Protein AF-A0A177CBA4-F1 (afdb_monomer_lite)

Foldseek 3Di:
DVVLVVVLVVVVVVCPDPVHVCCVPPLNVLSVVLVVLVVVLVVLVVVQVVVCVVPVDDDPSNVSNVVSVVVSLVSVLVSVLSVCVSVVNDDVPPVSVVSVVVSVVVVVVVVVCVVVVVVVVVVVVVVVVVVVVVVVD

Structure (mmCIF, N/CA/C/O backbone):
data_AF-A0A177CBA4-F1
#
_entry.id   AF-A0A177CBA4-F1
#
loop_
_atom_site.group_PDB
_atom_site.id
_atom_site.type_symbol
_atom_site.label_atom_id
_atom_site.label_alt_id
_atom_site.label_comp_id
_atom_site.label_asym_id
_atom_site.label_entity_id
_atom_site.label_seq_id
_atom_site.pdbx_PDB_ins_code
_atom_site.Cartn_x
_atom_site.Cartn_y
_atom_site.Cartn_z
_atom_site.occupancy
_atom_site.B_iso_or_equiv
_atom_site.auth_seq_id
_atom_site.auth_comp_id
_atom_site.auth_asym_id
_atom_site.auth_atom_id
_atom_site.pdbx_PDB_model_num
ATOM 1 N N . LEU A 1 1 ? 7.654 1.083 8.827 1.00 82.81 1 LEU A N 1
ATOM 2 C CA . LEU A 1 1 ? 7.572 2.448 8.258 1.00 82.81 1 LEU A CA 1
ATOM 3 C C . LEU A 1 1 ? 8.902 2.865 7.633 1.00 82.81 1 LEU A C 1
ATOM 5 O O . LEU A 1 1 ? 8.918 3.069 6.431 1.00 82.81 1 LEU A O 1
ATOM 9 N N . CYS A 1 2 ? 10.012 2.863 8.381 1.00 89.12 2 CYS A N 1
ATOM 10 C CA . CYS A 1 2 ? 11.323 3.326 7.898 1.00 89.12 2 CYS A CA 1
ATOM 11 C C . CYS A 1 2 ? 11.780 2.696 6.566 1.00 89.12 2 CYS A C 1
ATOM 13 O O . CYS A 1 2 ? 12.157 3.420 5.654 1.00 89.12 2 CYS A O 1
ATOM 15 N N . LEU A 1 3 ? 11.673 1.368 6.414 1.00 90.62 3 LEU A N 1
ATOM 16 C CA . LEU A 1 3 ? 12.039 0.678 5.163 1.00 90.62 3 LEU A CA 1
ATOM 17 C C . LEU A 1 3 ? 11.187 1.119 3.963 1.00 90.62 3 LEU A C 1
ATOM 19 O O . LEU A 1 3 ? 11.690 1.263 2.851 1.00 90.62 3 LEU A O 1
ATOM 23 N N . TYR A 1 4 ? 9.895 1.357 4.188 1.00 88.38 4 TYR A N 1
ATOM 24 C CA . TYR A 1 4 ? 8.983 1.793 3.136 1.00 88.38 4 TYR A CA 1
ATOM 25 C C . TYR A 1 4 ? 9.271 3.240 2.724 1.00 88.38 4 TYR A C 1
ATOM 27 O O . TYR A 1 4 ? 9.362 3.534 1.537 1.00 88.38 4 TYR A O 1
ATOM 35 N N . THR A 1 5 ? 9.527 4.116 3.698 1.00 91.81 5 THR A N 1
ATOM 36 C CA . THR A 1 5 ? 9.944 5.502 3.457 1.00 91.81 5 THR A CA 1
ATOM 37 C C . THR A 1 5 ? 11.265 5.575 2.688 1.00 91.81 5 THR A C 1
ATOM 39 O O . THR A 1 5 ? 11.362 6.321 1.717 1.00 91.81 5 THR A O 1
ATOM 42 N N . ALA A 1 6 ? 12.254 4.751 3.052 1.00 94.75 6 ALA A N 1
ATOM 43 C CA . ALA A 1 6 ? 13.519 4.657 2.321 1.00 94.75 6 ALA A CA 1
ATOM 44 C C . ALA A 1 6 ? 13.313 4.181 0.870 1.00 94.75 6 ALA A C 1
ATOM 46 O O . ALA A 1 6 ? 13.899 4.736 -0.056 1.00 94.75 6 ALA A O 1
ATOM 47 N N . SER A 1 7 ? 12.421 3.207 0.660 1.00 91.56 7 SER A N 1
ATOM 48 C CA . SER A 1 7 ? 12.076 2.708 -0.680 1.00 91.56 7 SER A CA 1
ATOM 49 C C . SER A 1 7 ? 11.434 3.789 -1.556 1.00 91.56 7 SER A C 1
ATOM 51 O O . SER A 1 7 ? 11.776 3.910 -2.731 1.00 91.56 7 SER A O 1
ATOM 53 N N . ILE A 1 8 ? 10.534 4.603 -0.991 1.00 93.44 8 ILE A N 1
ATOM 54 C CA . ILE A 1 8 ? 9.929 5.748 -1.691 1.00 93.44 8 ILE A CA 1
ATOM 55 C C . ILE A 1 8 ? 10.988 6.800 -2.033 1.00 93.44 8 ILE A C 1
ATOM 57 O O . ILE A 1 8 ? 10.997 7.293 -3.158 1.00 93.44 8 ILE A O 1
ATOM 61 N N . GLY A 1 9 ? 11.910 7.097 -1.112 1.00 92.06 9 GLY A N 1
ATOM 62 C CA . GLY A 1 9 ? 13.022 8.018 -1.363 1.00 92.06 9 GLY A CA 1
ATOM 63 C C . GLY A 1 9 ? 13.888 7.585 -2.550 1.00 92.06 9 GLY A C 1
ATOM 64 O O . GLY A 1 9 ? 14.122 8.379 -3.460 1.00 92.06 9 GLY A O 1
ATOM 65 N N . LEU A 1 10 ? 14.274 6.305 -2.598 1.00 91.31 10 LEU A N 1
ATOM 66 C CA . LEU A 1 10 ? 15.003 5.736 -3.738 1.00 91.31 10 LEU A CA 1
ATOM 67 C C . LEU A 1 10 ? 14.186 5.802 -5.038 1.00 91.31 10 LEU A C 1
ATOM 69 O O . LEU A 1 10 ? 14.724 6.143 -6.088 1.00 91.31 10 LEU A O 1
ATOM 73 N N . GLY A 1 11 ? 12.883 5.516 -4.978 1.00 89.00 11 GLY A N 1
ATOM 74 C CA . GLY A 1 11 ? 11.990 5.606 -6.137 1.00 89.00 11 GLY A CA 1
ATOM 75 C C . GLY A 1 11 ? 11.888 7.022 -6.714 1.00 89.00 11 GLY A C 1
ATOM 76 O O . GLY A 1 11 ? 11.967 7.191 -7.930 1.00 89.00 11 GLY A O 1
ATOM 77 N N . ILE A 1 12 ? 11.772 8.039 -5.854 1.00 91.31 12 ILE A N 1
ATOM 78 C CA . ILE A 1 12 ? 11.751 9.454 -6.258 1.00 91.31 12 ILE A CA 1
ATOM 79 C C . ILE A 1 12 ? 13.091 9.846 -6.882 1.00 91.31 12 ILE A C 1
ATOM 81 O O . ILE A 1 12 ? 13.111 10.439 -7.959 1.00 91.31 12 ILE A O 1
ATOM 85 N N . GLN A 1 13 ? 14.208 9.463 -6.256 1.00 90.69 13 GLN A N 1
ATOM 86 C CA . GLN A 1 13 ? 15.543 9.744 -6.786 1.00 90.69 13 GLN A CA 1
ATOM 87 C C . GLN A 1 13 ? 15.735 9.152 -8.192 1.00 90.69 13 GLN A C 1
ATOM 89 O O . GLN A 1 13 ? 16.270 9.822 -9.075 1.00 90.69 13 GLN A O 1
ATOM 94 N N . LEU A 1 14 ? 15.259 7.925 -8.427 1.00 87.38 14 LEU A N 1
ATOM 95 C CA . LEU A 1 14 ? 15.294 7.296 -9.750 1.00 87.38 14 LEU A CA 1
ATOM 96 C C . LEU A 1 14 ? 14.365 7.997 -10.752 1.00 87.38 14 LEU A C 1
ATOM 98 O O . LEU A 1 14 ? 14.767 8.224 -11.891 1.00 87.38 14 LEU A O 1
ATOM 102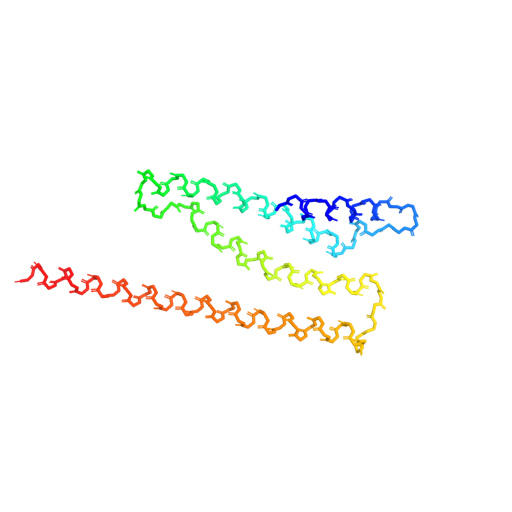 N N . GLY A 1 15 ? 13.151 8.372 -10.340 1.00 85.31 15 GLY A N 1
ATOM 103 C CA . GLY A 1 15 ? 12.174 9.044 -11.205 1.00 85.31 15 GLY A CA 1
ATOM 104 C C . GLY A 1 15 ? 12.543 10.482 -11.588 1.00 85.31 15 GLY A C 1
ATOM 105 O O . GLY A 1 15 ? 12.085 10.968 -12.622 1.00 85.31 15 GLY A O 1
ATOM 106 N N . MET A 1 16 ? 13.368 11.149 -10.776 1.00 85.25 16 MET A N 1
ATOM 107 C CA . MET A 1 16 ? 13.931 12.479 -11.046 1.00 85.25 16 MET A CA 1
ATOM 108 C C . MET A 1 16 ? 15.261 12.427 -11.809 1.00 85.25 16 MET A C 1
ATOM 110 O O . MET A 1 16 ? 15.824 13.474 -12.131 1.00 85.25 16 MET A O 1
ATOM 114 N N . SER A 1 17 ? 15.795 11.233 -12.079 1.00 83.25 17 SER A N 1
ATOM 115 C CA . SER A 1 17 ? 17.060 11.105 -12.795 1.00 83.25 17 SER A CA 1
ATOM 116 C C . SER A 1 17 ? 16.930 11.633 -14.235 1.00 83.25 17 SER A C 1
ATOM 118 O O . SER A 1 17 ? 15.915 11.391 -14.894 1.00 83.25 17 SER A O 1
ATOM 120 N N . PRO A 1 18 ? 17.959 12.311 -14.775 1.00 72.25 18 PRO A N 1
ATOM 121 C CA . PRO A 1 18 ? 17.913 12.879 -16.127 1.00 72.25 18 PRO A CA 1
ATOM 122 C C . PRO A 1 18 ? 17.775 11.813 -17.225 1.00 72.25 18 PRO A C 1
ATOM 124 O O . PRO A 1 18 ? 17.383 12.124 -18.345 1.00 72.25 18 PRO A O 1
ATOM 127 N N . PHE A 1 19 ? 18.066 10.553 -16.899 1.00 71.25 19 PHE A N 1
ATOM 128 C CA . PHE A 1 19 ? 17.971 9.416 -17.810 1.00 71.25 19 PHE A CA 1
ATOM 129 C C . PHE A 1 19 ? 16.565 8.801 -17.871 1.00 71.25 19 PHE A C 1
ATOM 131 O O . PHE A 1 19 ? 16.220 8.183 -18.874 1.00 71.25 19 PHE A O 1
ATOM 138 N N . HIS A 1 20 ? 15.748 8.959 -16.823 1.00 66.94 20 HIS A N 1
ATOM 139 C CA . HIS A 1 20 ? 14.441 8.311 -16.714 1.00 66.94 20 HIS A CA 1
ATOM 140 C C . HIS A 1 20 ? 13.425 9.241 -16.040 1.00 66.94 20 HIS A C 1
ATOM 142 O O . HIS A 1 20 ? 13.266 9.240 -14.823 1.00 66.94 20 HIS A O 1
ATOM 148 N N . HIS A 1 21 ? 12.695 10.019 -16.843 1.00 73.69 21 HIS A N 1
ATOM 149 C CA . HIS A 1 21 ? 11.706 10.985 -16.355 1.00 73.69 21 HIS A CA 1
ATOM 150 C C . HIS A 1 21 ? 10.340 10.319 -16.084 1.00 73.69 21 HIS A C 1
ATOM 152 O O . HIS A 1 21 ? 9.345 10.566 -16.768 1.00 73.69 21 HIS A O 1
ATOM 158 N N . TRP A 1 22 ? 10.280 9.435 -15.085 1.00 84.38 22 TRP A N 1
ATOM 159 C CA . TRP A 1 22 ? 9.091 8.616 -14.787 1.00 84.38 22 TRP A CA 1
ATOM 160 C C . TRP A 1 22 ? 8.129 9.225 -13.764 1.00 84.38 22 TRP A C 1
ATOM 162 O O . TRP A 1 22 ? 7.145 8.591 -13.398 1.00 84.38 22 TRP A O 1
ATOM 172 N N . MET A 1 23 ? 8.351 10.465 -13.321 1.00 86.38 23 MET A N 1
ATOM 173 C CA . MET A 1 23 ? 7.476 11.129 -12.338 1.00 86.38 23 MET A CA 1
ATOM 174 C C . MET A 1 23 ? 6.012 11.253 -12.785 1.00 86.38 23 MET A C 1
ATOM 176 O O . MET A 1 23 ? 5.122 11.354 -11.945 1.00 86.38 23 MET A O 1
ATOM 180 N N . LYS A 1 24 ? 5.753 11.231 -14.099 1.00 85.94 24 LYS A N 1
ATOM 181 C CA . LYS A 1 24 ? 4.397 11.250 -14.671 1.00 85.94 24 LYS A CA 1
ATOM 182 C C . LYS A 1 24 ? 3.799 9.854 -14.872 1.00 85.94 24 LYS A C 1
ATOM 184 O O . LYS A 1 24 ? 2.654 9.745 -15.302 1.00 85.94 24 LYS A O 1
ATOM 189 N N . ASP A 1 25 ? 4.553 8.793 -14.591 1.00 90.69 25 ASP A N 1
ATOM 190 C CA . ASP A 1 25 ? 4.054 7.432 -14.720 1.00 90.69 25 ASP A CA 1
ATOM 191 C C . ASP A 1 25 ? 3.042 7.121 -13.613 1.00 90.69 25 ASP A C 1
ATOM 193 O O . ASP A 1 25 ? 3.221 7.465 -12.439 1.00 90.69 25 ASP A O 1
ATOM 197 N N . LYS A 1 26 ? 1.974 6.418 -13.987 1.00 91.25 26 LYS A N 1
ATOM 198 C CA . LYS A 1 26 ? 0.911 6.006 -13.066 1.00 91.25 26 LYS A CA 1
ATOM 199 C C . LYS A 1 26 ? 1.436 5.196 -11.877 1.00 91.25 26 LYS A C 1
ATOM 201 O O . LYS A 1 26 ? 0.889 5.337 -10.789 1.00 91.25 26 LYS A O 1
ATOM 206 N N . HIS A 1 27 ? 2.491 4.395 -12.047 1.00 92.12 27 HIS A N 1
ATOM 207 C CA . HIS A 1 27 ? 3.114 3.643 -10.959 1.00 92.12 27 HIS A CA 1
ATOM 208 C C . HIS A 1 27 ? 3.686 4.571 -9.877 1.00 92.12 27 HIS A C 1
ATOM 210 O O . HIS A 1 27 ? 3.516 4.340 -8.678 1.00 92.12 27 HIS A O 1
ATOM 216 N N . VAL A 1 28 ? 4.351 5.648 -10.300 1.00 92.94 28 VAL A N 1
ATOM 217 C CA . VAL A 1 28 ? 4.970 6.613 -9.384 1.00 92.94 28 VAL A CA 1
ATOM 218 C C . VAL A 1 28 ? 3.892 7.446 -8.693 1.00 92.94 28 VAL A C 1
ATOM 220 O O . VAL A 1 28 ? 3.902 7.566 -7.468 1.00 92.94 28 VAL A O 1
ATOM 223 N N . ILE A 1 29 ? 2.913 7.946 -9.453 1.00 92.88 29 ILE A N 1
ATOM 224 C CA . ILE A 1 29 ? 1.820 8.772 -8.920 1.00 92.88 29 ILE A CA 1
ATOM 225 C C . ILE A 1 29 ? 0.969 7.979 -7.917 1.00 92.88 29 ILE A C 1
ATOM 227 O O . ILE A 1 29 ? 0.750 8.434 -6.793 1.00 92.88 29 ILE A O 1
ATOM 231 N N . ILE A 1 30 ? 0.517 6.775 -8.289 1.00 94.06 30 ILE A N 1
ATOM 232 C CA . ILE A 1 30 ? -0.302 5.929 -7.408 1.00 94.06 30 ILE A CA 1
ATOM 233 C C . ILE A 1 30 ? 0.523 5.474 -6.202 1.00 94.06 30 ILE A C 1
ATOM 235 O O . ILE A 1 30 ? 0.018 5.492 -5.081 1.00 94.06 30 ILE A O 1
ATOM 239 N N . GLY A 1 31 ? 1.795 5.117 -6.398 1.00 92.62 31 GLY A N 1
ATOM 240 C CA . GLY A 1 31 ? 2.695 4.748 -5.306 1.00 92.62 31 GLY A CA 1
ATOM 241 C C . GLY A 1 31 ? 2.847 5.851 -4.257 1.00 92.62 31 GLY A C 1
ATOM 242 O O . GLY A 1 31 ? 2.750 5.570 -3.061 1.00 92.62 31 GLY A O 1
ATOM 243 N N . LEU A 1 32 ? 3.016 7.103 -4.689 1.00 93.88 32 LEU A N 1
ATOM 244 C CA . LEU A 1 32 ? 3.131 8.249 -3.787 1.00 93.88 32 LEU A CA 1
ATOM 245 C C . LEU A 1 32 ? 1.802 8.569 -3.086 1.00 93.88 32 LEU A C 1
ATOM 247 O O . LEU A 1 32 ? 1.794 8.851 -1.886 1.00 93.88 32 LEU A O 1
ATOM 251 N N . ALA A 1 33 ? 0.677 8.460 -3.797 1.00 94.00 33 ALA A N 1
ATOM 252 C CA . ALA A 1 33 ? -0.650 8.626 -3.207 1.00 94.00 33 ALA A CA 1
ATOM 253 C C . ALA A 1 33 ? -0.929 7.569 -2.120 1.00 94.00 33 ALA A C 1
ATOM 255 O O . ALA A 1 33 ? -1.358 7.908 -1.016 1.00 94.00 33 ALA A O 1
ATOM 256 N N . VAL A 1 34 ? -0.623 6.296 -2.396 1.00 94.38 34 VAL A N 1
ATOM 257 C CA . VAL A 1 34 ? -0.747 5.198 -1.422 1.00 94.38 34 VAL A CA 1
ATOM 258 C C . VAL A 1 34 ? 0.189 5.408 -0.232 1.00 94.38 34 VAL A C 1
ATOM 260 O O . VAL A 1 34 ? -0.225 5.179 0.904 1.00 94.38 34 VAL A O 1
ATOM 263 N N . TYR A 1 35 ? 1.416 5.889 -0.454 1.00 94.25 35 TYR A N 1
ATOM 264 C CA . TYR A 1 35 ? 2.333 6.237 0.634 1.00 94.25 35 TYR A CA 1
ATOM 265 C C . TYR A 1 35 ? 1.750 7.326 1.548 1.00 94.25 35 TYR A C 1
ATOM 267 O O . TYR A 1 35 ? 1.761 7.170 2.770 1.00 94.25 35 TYR A O 1
ATOM 275 N N . GLY A 1 36 ? 1.170 8.384 0.972 1.00 92.25 36 GLY A N 1
ATOM 276 C CA . GLY A 1 36 ? 0.478 9.429 1.731 1.00 92.25 36 GLY A CA 1
ATOM 277 C C . GLY A 1 36 ? -0.673 8.873 2.574 1.00 92.25 36 GLY A C 1
ATOM 278 O O . GLY A 1 36 ? -0.727 9.111 3.782 1.00 92.25 36 GLY A O 1
ATOM 279 N N . LEU A 1 37 ? -1.539 8.050 1.974 1.00 91.25 37 LEU A N 1
ATOM 280 C CA . LEU A 1 37 ? -2.638 7.392 2.691 1.00 91.25 37 LEU A CA 1
ATOM 281 C C . LEU A 1 37 ? -2.139 6.455 3.802 1.00 91.25 37 LEU A C 1
ATOM 283 O O . LEU A 1 37 ? -2.753 6.371 4.866 1.00 91.25 37 LEU A O 1
ATOM 287 N N . PHE A 1 38 ? -1.006 5.782 3.597 1.00 90.31 38 PHE A N 1
ATOM 288 C CA . PHE A 1 38 ? -0.387 4.929 4.610 1.00 90.31 38 PHE A CA 1
ATOM 289 C C . PHE A 1 38 ? 0.095 5.728 5.832 1.00 90.31 38 PHE A C 1
ATOM 291 O O . PHE A 1 38 ? -0.040 5.266 6.968 1.00 90.31 38 PHE A O 1
ATOM 298 N N . LEU A 1 39 ? 0.599 6.950 5.638 1.00 89.69 39 LEU A N 1
ATOM 299 C CA . LEU A 1 39 ? 0.933 7.848 6.751 1.00 89.69 39 LEU A CA 1
ATOM 300 C C . LEU A 1 39 ? -0.325 8.289 7.511 1.00 89.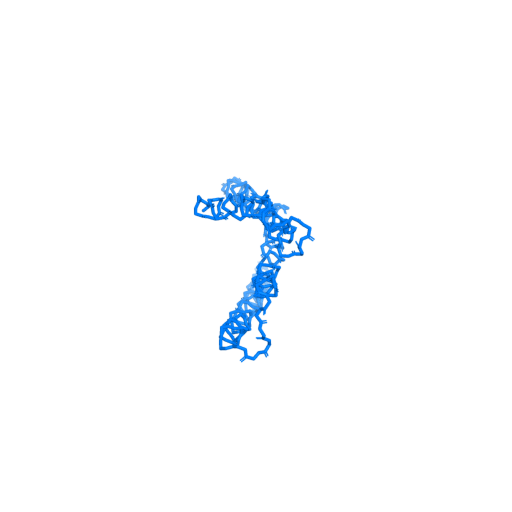69 39 LEU A C 1
ATOM 302 O O . LEU A 1 39 ? -0.344 8.252 8.745 1.00 89.69 39 LEU A O 1
ATOM 306 N N . THR A 1 40 ? -1.405 8.619 6.796 1.00 86.44 40 THR A N 1
ATOM 307 C CA . THR A 1 40 ? -2.712 8.913 7.408 1.00 86.44 40 THR A CA 1
ATOM 308 C C . THR A 1 40 ? -3.245 7.715 8.201 1.00 86.44 40 THR A C 1
ATOM 310 O O . THR A 1 40 ? -3.800 7.877 9.292 1.00 86.44 40 THR A O 1
ATOM 313 N N . GLN A 1 41 ? -3.032 6.495 7.705 1.00 87.69 41 GLN A N 1
ATOM 314 C CA . GLN A 1 41 ? -3.393 5.257 8.394 1.00 87.69 41 GLN A CA 1
ATOM 315 C C . GLN A 1 41 ? -2.627 5.090 9.715 1.00 87.69 41 GLN A C 1
ATOM 317 O O . GLN A 1 41 ? -3.225 4.710 10.723 1.00 87.69 41 GLN A O 1
ATOM 322 N N . ALA A 1 42 ? -1.325 5.390 9.734 1.00 86.25 42 ALA A N 1
ATOM 323 C CA . ALA A 1 42 ? -0.505 5.314 10.943 1.00 86.25 42 ALA A CA 1
ATOM 324 C C . ALA A 1 42 ? -0.948 6.341 12.000 1.00 86.25 42 ALA A C 1
ATOM 326 O O . ALA A 1 42 ? -1.129 5.988 13.167 1.00 86.25 42 ALA A O 1
ATOM 327 N N . ALA A 1 43 ? -1.200 7.587 11.584 1.00 85.38 43 ALA A N 1
ATOM 328 C CA . ALA A 1 43 ? -1.688 8.640 12.473 1.00 85.38 43 ALA A CA 1
ATOM 329 C C . ALA A 1 43 ? -3.084 8.317 13.039 1.00 85.38 43 ALA A C 1
ATOM 331 O O . ALA A 1 43 ? -3.294 8.357 14.252 1.00 85.38 43 ALA A O 1
ATOM 332 N N . SER A 1 44 ? -4.031 7.932 12.176 1.00 82.56 44 SER A N 1
ATOM 333 C CA . SER A 1 44 ? -5.388 7.550 12.596 1.00 82.56 44 SER A CA 1
ATOM 334 C C . SER A 1 44 ? -5.396 6.308 13.487 1.00 82.56 44 SER A C 1
ATOM 336 O O . SER A 1 44 ? -6.143 6.271 14.464 1.00 82.56 44 SER A O 1
ATOM 338 N N . GLY A 1 45 ? -4.535 5.324 13.207 1.00 81.94 45 GLY A N 1
ATOM 339 C CA . GLY A 1 45 ? -4.363 4.129 14.030 1.00 81.94 45 GLY A CA 1
ATOM 340 C C . GLY A 1 45 ? -3.885 4.474 15.438 1.00 81.94 45 GLY A C 1
ATOM 341 O O . GLY A 1 45 ? -4.48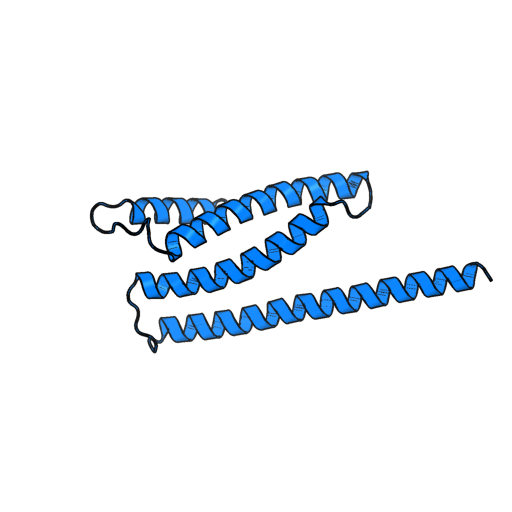1 4.017 16.413 1.00 81.94 45 GLY A O 1
ATOM 342 N N . TYR A 1 46 ? -2.878 5.344 15.556 1.00 83.50 46 TYR A N 1
ATOM 343 C CA . TYR A 1 46 ? -2.404 5.826 16.854 1.00 83.50 46 TYR A CA 1
ATOM 344 C C . TYR A 1 46 ? -3.521 6.527 17.641 1.00 83.50 46 TYR A C 1
ATOM 346 O O . TYR A 1 46 ? -3.797 6.162 18.785 1.00 83.50 46 TYR A O 1
ATOM 354 N N . ILE A 1 47 ? -4.236 7.461 17.001 1.00 82.81 47 ILE A N 1
ATOM 355 C CA . ILE A 1 47 ? -5.370 8.165 17.619 1.00 82.81 47 ILE A CA 1
ATOM 356 C C . ILE A 1 47 ? -6.453 7.170 18.048 1.00 82.81 47 ILE A C 1
ATOM 358 O O . ILE A 1 47 ? -6.956 7.253 19.166 1.00 82.81 47 ILE A O 1
ATOM 362 N N . HIS A 1 48 ? -6.807 6.208 17.194 1.00 78.75 48 HIS A N 1
ATOM 363 C CA . HIS A 1 48 ? -7.809 5.195 17.511 1.00 78.75 48 HIS A CA 1
ATOM 364 C C . HIS A 1 48 ? -7.406 4.363 18.732 1.00 78.75 48 HIS A C 1
ATOM 366 O O . HIS A 1 48 ? -8.229 4.189 19.624 1.00 78.75 48 HIS A O 1
ATOM 372 N N . HIS A 1 49 ? -6.155 3.904 18.822 1.00 80.56 49 HIS A N 1
ATOM 373 C CA . HIS A 1 49 ? -5.682 3.129 19.973 1.00 80.56 49 HIS A CA 1
ATOM 374 C C . HIS A 1 49 ? -5.711 3.932 21.281 1.00 80.56 49 HIS A C 1
ATOM 376 O O . HIS A 1 49 ? -6.167 3.414 22.304 1.00 80.56 49 HIS A O 1
ATOM 382 N N . VAL A 1 50 ? -5.293 5.201 21.253 1.00 81.00 50 VAL A N 1
ATOM 383 C CA . VAL A 1 50 ? -5.335 6.084 22.432 1.00 81.00 50 VAL A CA 1
ATOM 384 C C . VAL A 1 50 ? -6.781 6.367 22.854 1.00 81.00 50 VAL A C 1
ATOM 386 O O . VAL A 1 50 ? -7.122 6.264 24.033 1.00 81.00 50 VAL A O 1
ATOM 389 N N . MET A 1 51 ? -7.659 6.661 21.894 1.00 72.00 51 MET A N 1
ATOM 390 C CA . MET A 1 51 ? -9.071 6.951 22.158 1.00 72.00 51 MET A CA 1
ATOM 391 C C . MET A 1 51 ? -9.853 5.710 22.596 1.00 72.00 51 MET A C 1
ATOM 393 O O . MET A 1 51 ? -10.745 5.823 23.434 1.00 72.00 51 MET A O 1
ATOM 397 N N . PHE A 1 52 ? -9.513 4.522 22.092 1.00 70.44 52 PHE A N 1
ATOM 398 C CA . PHE A 1 52 ? -10.152 3.271 22.501 1.00 70.44 52 PHE A CA 1
ATOM 399 C C . PHE A 1 52 ? -9.913 2.985 23.988 1.00 70.44 52 PHE A C 1
ATOM 401 O O . PHE A 1 52 ? -10.829 2.557 24.685 1.00 70.44 52 PHE A O 1
ATOM 408 N N . LYS A 1 53 ? -8.721 3.322 24.499 1.00 69.19 53 LYS A N 1
ATOM 409 C CA . LYS A 1 53 ? -8.392 3.217 25.927 1.00 69.19 53 LYS A CA 1
ATOM 410 C C . LYS A 1 53 ? -9.194 4.193 26.801 1.00 69.19 53 LYS A C 1
ATOM 412 O O . LYS A 1 53 ? -9.390 3.920 27.979 1.00 69.19 53 LYS A O 1
ATOM 417 N N . LYS A 1 54 ? -9.652 5.317 26.235 1.00 64.00 54 LYS A N 1
ATOM 418 C CA . LYS A 1 54 ? -10.380 6.376 26.954 1.00 64.00 54 LYS A CA 1
ATOM 419 C C . LYS A 1 54 ? -11.905 6.245 26.870 1.00 64.00 54 LYS A C 1
ATOM 421 O O . LYS A 1 54 ? -12.580 6.548 27.844 1.00 64.00 54 LYS A O 1
ATOM 426 N N . TYR A 1 55 ? -12.445 5.814 25.729 1.00 65.56 55 TYR A N 1
ATOM 427 C CA . TYR A 1 55 ? -13.890 5.838 25.459 1.00 65.56 55 TYR A CA 1
ATOM 428 C C . TYR A 1 55 ? -14.528 4.451 25.280 1.00 65.56 55 TYR A C 1
ATOM 430 O O . TYR A 1 55 ? -15.752 4.375 25.256 1.00 65.56 55 TYR A O 1
ATOM 438 N N . ILE A 1 56 ? -13.738 3.370 25.130 1.00 59.50 56 ILE A N 1
ATOM 439 C CA . ILE A 1 56 ? -14.206 1.971 24.949 1.00 59.50 56 ILE A CA 1
ATOM 440 C C . ILE A 1 56 ? -15.351 1.873 23.912 1.00 59.50 56 ILE A C 1
ATOM 442 O O . ILE A 1 56 ? -16.295 1.099 24.025 1.00 59.50 56 ILE A O 1
ATOM 446 N N . SER A 1 57 ? -15.305 2.715 22.880 1.00 58.75 57 SER A N 1
ATOM 447 C CA . SER A 1 57 ? -16.355 2.823 21.871 1.00 58.75 57 SER A CA 1
ATOM 448 C C . SER A 1 57 ? -15.751 3.130 20.508 1.00 58.75 57 SER A C 1
ATOM 450 O O . SER A 1 57 ? -14.643 3.666 20.396 1.00 58.75 57 SER A O 1
ATOM 452 N N . ARG A 1 58 ? -16.472 2.759 19.446 1.00 61.62 58 ARG A N 1
ATOM 453 C CA . ARG A 1 58 ? -16.063 3.033 18.068 1.00 61.62 58 ARG A CA 1
ATOM 454 C C . ARG A 1 58 ? -16.169 4.523 17.782 1.00 61.62 58 ARG A C 1
ATOM 456 O O . ARG A 1 58 ? -17.254 5.043 17.556 1.00 61.62 58 ARG A O 1
ATOM 463 N N . THR A 1 59 ? -15.022 5.183 17.721 1.00 70.12 59 THR A N 1
ATOM 464 C CA . THR A 1 59 ? -14.920 6.556 17.229 1.00 70.12 59 THR A CA 1
ATOM 465 C C . THR A 1 59 ? -14.916 6.577 15.699 1.00 70.12 59 THR A C 1
ATOM 467 O O . THR A 1 59 ? -14.543 5.594 15.053 1.00 70.12 59 THR A O 1
ATOM 470 N N . THR A 1 60 ? -15.290 7.706 15.093 1.00 73.19 60 THR A N 1
ATOM 471 C CA . THR A 1 60 ? -15.260 7.925 13.631 1.00 73.19 60 THR A CA 1
ATOM 472 C C . THR A 1 60 ? -13.895 7.580 13.013 1.00 73.19 60 THR A C 1
ATOM 474 O O . THR A 1 60 ? -13.829 7.046 11.907 1.00 73.19 60 THR A O 1
ATOM 477 N N . SER A 1 61 ? -12.808 7.762 13.775 1.00 71.56 61 SER A N 1
ATOM 478 C CA . SER A 1 61 ? -11.444 7.359 13.398 1.00 71.56 61 SER A CA 1
ATOM 479 C C . SER A 1 61 ? -11.315 5.855 13.095 1.00 71.56 61 SER A C 1
ATOM 481 O O . SER A 1 61 ? -10.598 5.466 12.179 1.00 71.56 61 SER A O 1
ATOM 483 N N . SER A 1 62 ? -12.070 4.995 13.790 1.00 75.50 62 SER A N 1
ATOM 484 C CA . SER A 1 62 ? -12.082 3.540 13.564 1.00 75.50 62 SER A CA 1
ATOM 485 C C . SER A 1 62 ? -12.594 3.171 12.167 1.00 75.50 62 SER A C 1
ATOM 487 O O . SER A 1 62 ? -12.044 2.292 11.502 1.00 75.50 62 SER A O 1
ATOM 489 N N . TYR A 1 63 ? -13.635 3.866 11.694 1.00 80.88 63 TYR A N 1
ATOM 490 C CA . TYR A 1 63 ? -14.196 3.642 10.361 1.00 80.88 63 TYR A CA 1
ATOM 491 C C . TYR A 1 63 ? -13.255 4.141 9.268 1.00 80.88 63 TYR A C 1
ATOM 493 O O . TYR A 1 63 ? -13.013 3.414 8.305 1.00 80.88 63 TYR A O 1
ATOM 501 N N . ILE A 1 64 ? -12.680 5.334 9.450 1.00 81.75 64 ILE A N 1
ATOM 502 C CA . ILE A 1 64 ? -11.702 5.904 8.516 1.00 81.75 64 ILE A CA 1
ATOM 503 C C . ILE A 1 64 ? -10.483 4.986 8.404 1.00 81.75 64 ILE A C 1
ATOM 505 O O . ILE A 1 64 ? -10.078 4.660 7.291 1.00 81.75 64 ILE A O 1
ATOM 509 N N . HIS A 1 65 ? -9.954 4.501 9.528 1.00 86.38 65 HIS A N 1
ATOM 510 C CA . HIS A 1 65 ? -8.831 3.567 9.548 1.00 86.38 65 HIS A CA 1
ATOM 511 C C . HIS A 1 65 ? -9.174 2.256 8.817 1.00 86.38 65 HIS A C 1
ATOM 513 O O . HIS A 1 65 ? -8.414 1.787 7.971 1.00 86.38 65 HIS A O 1
ATOM 519 N N . LEU A 1 66 ? -10.338 1.656 9.084 1.00 86.75 66 LEU A N 1
ATOM 520 C CA . LEU A 1 66 ? -10.711 0.384 8.459 1.00 86.75 66 LEU A CA 1
ATOM 521 C C . LEU A 1 66 ? -10.883 0.506 6.935 1.00 86.75 66 LEU A C 1
ATOM 523 O O . LEU A 1 66 ? -10.382 -0.339 6.191 1.00 86.75 66 LEU A O 1
ATOM 527 N N . TRP A 1 67 ? -11.583 1.542 6.469 1.00 87.81 67 TRP A N 1
ATOM 528 C CA . TRP A 1 67 ? -11.846 1.744 5.042 1.00 87.81 67 TRP A CA 1
ATOM 529 C C . TRP A 1 67 ? -10.605 2.200 4.279 1.00 87.81 67 TRP A C 1
ATOM 531 O O . TRP A 1 67 ? -10.313 1.646 3.218 1.00 87.81 67 TRP A O 1
ATOM 541 N N . THR A 1 68 ? -9.829 3.129 4.841 1.00 88.81 68 THR A N 1
ATOM 542 C CA . THR A 1 68 ? -8.570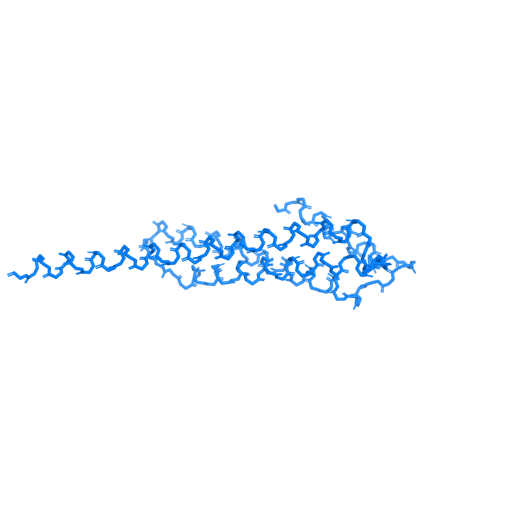 3.586 4.230 1.00 88.81 68 THR A CA 1
ATOM 543 C C . THR A 1 68 ? -7.609 2.417 4.039 1.00 88.81 68 THR A C 1
ATOM 545 O O . THR A 1 68 ? -7.058 2.254 2.951 1.00 88.81 68 THR A O 1
ATOM 548 N N . GLY A 1 69 ? -7.483 1.532 5.036 1.00 89.00 69 GLY A N 1
ATOM 549 C CA . GLY A 1 69 ? -6.667 0.323 4.923 1.00 89.00 69 GLY A CA 1
ATOM 550 C C . GLY A 1 69 ? -7.107 -0.606 3.782 1.00 89.00 69 GLY A C 1
ATOM 551 O O . GLY A 1 69 ? -6.264 -1.088 3.024 1.00 89.00 69 GLY A O 1
ATOM 552 N N . ARG A 1 70 ? -8.420 -0.812 3.606 1.00 92.56 70 ARG A N 1
ATOM 553 C CA . ARG A 1 70 ? -8.981 -1.662 2.535 1.00 92.56 70 ARG A CA 1
ATOM 554 C C . ARG A 1 70 ? -8.691 -1.139 1.139 1.00 92.56 70 ARG A C 1
ATOM 556 O O . ARG A 1 70 ? -8.282 -1.903 0.258 1.00 92.56 70 ARG A O 1
ATOM 563 N N . LEU A 1 71 ? -8.867 0.164 0.953 1.00 92.12 71 LEU A N 1
ATOM 564 C CA . LEU A 1 71 ? -8.567 0.820 -0.313 1.00 92.12 71 LEU A CA 1
ATOM 565 C C . LEU A 1 71 ? -7.059 0.793 -0.595 1.00 92.12 71 LEU A C 1
ATOM 567 O O . LEU A 1 71 ? -6.655 0.428 -1.698 1.00 92.12 71 LEU A O 1
ATOM 571 N N . CYS A 1 72 ? -6.224 1.073 0.412 1.00 93.38 72 CYS A N 1
ATOM 572 C CA . CYS A 1 72 ? -4.767 1.073 0.268 1.00 93.38 72 CYS A CA 1
ATOM 573 C C . CYS A 1 72 ? -4.209 -0.286 -0.155 1.00 93.38 72 CYS A C 1
ATOM 575 O O . CYS A 1 72 ? -3.361 -0.334 -1.039 1.00 93.38 72 CYS A O 1
ATOM 577 N N . ILE A 1 73 ? -4.680 -1.387 0.438 1.00 93.06 73 ILE A N 1
ATOM 578 C CA . ILE A 1 73 ? -4.195 -2.737 0.107 1.00 93.06 73 ILE A CA 1
ATOM 579 C C . ILE A 1 73 ? -4.478 -3.074 -1.363 1.00 93.06 73 ILE A C 1
ATOM 581 O O . ILE A 1 73 ? -3.597 -3.563 -2.071 1.00 93.06 73 ILE A O 1
ATOM 585 N N . THR A 1 74 ? -5.682 -2.760 -1.843 1.00 93.88 74 THR A N 1
ATOM 586 C CA . THR A 1 74 ? -6.063 -3.014 -3.240 1.00 93.88 74 THR A CA 1
ATOM 587 C C . THR A 1 74 ? -5.266 -2.128 -4.201 1.00 93.88 74 THR A C 1
ATOM 589 O O . THR A 1 74 ? -4.692 -2.627 -5.169 1.00 93.88 74 THR A O 1
ATOM 592 N N . LEU A 1 75 ? -5.155 -0.828 -3.905 1.00 94.19 75 LEU A N 1
ATOM 593 C CA . LEU A 1 75 ? -4.369 0.111 -4.709 1.00 94.19 75 LEU A CA 1
ATOM 594 C C . LEU A 1 75 ? -2.881 -0.256 -4.739 1.00 94.19 75 LEU A C 1
ATOM 596 O O . LEU A 1 75 ? -2.259 -0.165 -5.793 1.00 94.19 75 LEU A O 1
ATOM 600 N N . ALA A 1 76 ? -2.314 -0.720 -3.624 1.00 93.56 76 ALA A N 1
ATOM 601 C CA . ALA A 1 76 ? -0.921 -1.150 -3.547 1.00 93.56 76 ALA A CA 1
ATOM 602 C C . ALA A 1 76 ? -0.641 -2.370 -4.439 1.00 93.56 76 ALA A C 1
ATOM 604 O O . ALA A 1 76 ? 0.388 -2.405 -5.117 1.00 93.56 76 ALA A O 1
ATOM 605 N N . MET A 1 77 ? -1.558 -3.344 -4.486 1.00 93.94 77 MET A N 1
ATOM 606 C CA . MET A 1 77 ? -1.437 -4.499 -5.384 1.00 93.94 77 MET A CA 1
ATOM 607 C C . MET A 1 77 ? -1.549 -4.094 -6.857 1.00 93.94 77 MET A C 1
ATOM 609 O O . MET A 1 77 ? -0.729 -4.502 -7.673 1.00 93.94 77 MET A O 1
ATOM 613 N N . ILE A 1 78 ? -2.499 -3.230 -7.215 1.00 93.56 78 ILE A N 1
ATOM 614 C CA . ILE A 1 78 ? -2.596 -2.727 -8.596 1.00 93.56 78 ILE A CA 1
ATOM 615 C C . ILE A 1 78 ? -1.322 -1.951 -8.968 1.00 93.56 78 ILE A C 1
ATOM 617 O O . ILE A 1 78 ? -0.752 -2.147 -10.045 1.00 93.56 78 ILE A O 1
ATOM 621 N N . ASN A 1 79 ? -0.828 -1.121 -8.047 1.00 94.25 79 ASN A N 1
ATOM 622 C CA . ASN A 1 79 ? 0.377 -0.334 -8.253 1.00 94.25 79 ASN A CA 1
ATOM 623 C C . ASN A 1 79 ? 1.621 -1.204 -8.475 1.00 94.25 79 ASN A C 1
ATOM 625 O O . ASN A 1 79 ? 2.429 -0.906 -9.354 1.00 94.25 79 ASN A O 1
ATOM 629 N N . GLY A 1 80 ? 1.777 -2.294 -7.720 1.00 90.56 80 GLY A N 1
ATOM 630 C CA . GLY A 1 80 ? 2.888 -3.226 -7.923 1.00 90.56 80 GLY A CA 1
ATOM 631 C C . GLY A 1 80 ? 2.867 -3.872 -9.314 1.00 90.56 80 GLY A C 1
ATOM 632 O O . GLY A 1 80 ? 3.926 -4.031 -9.923 1.00 90.56 80 GLY A O 1
ATOM 633 N N . GLY A 1 81 ? 1.677 -4.124 -9.871 1.00 90.50 81 GLY A N 1
ATOM 634 C CA . GLY A 1 81 ? 1.501 -4.555 -11.261 1.00 90.50 81 GLY A CA 1
ATOM 635 C C . GLY A 1 81 ? 1.990 -3.517 -12.276 1.00 90.50 81 GLY A C 1
ATOM 636 O O . GLY A 1 81 ? 2.726 -3.854 -13.207 1.00 90.50 81 GLY A O 1
ATOM 637 N N . PHE A 1 82 ? 1.665 -2.236 -12.073 1.00 91.19 82 PHE A N 1
ATOM 638 C CA . PHE A 1 82 ? 2.156 -1.151 -12.934 1.00 91.19 82 PHE A CA 1
ATOM 639 C C . PHE A 1 82 ? 3.681 -0.996 -12.907 1.00 91.19 82 PHE A C 1
ATOM 641 O O . PHE A 1 82 ? 4.262 -0.617 -13.921 1.00 91.19 82 PHE A O 1
ATOM 648 N N . GLY A 1 83 ? 4.355 -1.398 -11.826 1.00 87.81 83 GLY A N 1
ATOM 649 C CA . GLY A 1 83 ? 5.821 -1.421 -11.773 1.00 87.81 83 GLY A CA 1
ATOM 650 C C . GLY A 1 83 ? 6.463 -2.362 -12.805 1.00 87.81 83 GLY A C 1
ATOM 651 O O . GLY A 1 83 ? 7.587 -2.125 -13.252 1.00 87.81 83 GLY A O 1
ATOM 652 N N . PHE A 1 84 ? 5.757 -3.414 -13.239 1.00 88.94 84 PHE A N 1
ATOM 653 C CA . PHE A 1 84 ? 6.214 -4.264 -14.344 1.00 88.94 84 PHE A CA 1
ATOM 654 C C . PHE A 1 84 ? 6.014 -3.601 -15.709 1.00 88.94 84 PHE A C 1
ATOM 656 O O . PHE A 1 84 ? 6.867 -3.758 -16.584 1.00 88.94 84 PHE A O 1
ATOM 663 N N . GLN A 1 85 ? 4.933 -2.830 -15.873 1.00 86.12 85 GLN A N 1
ATOM 664 C CA . GLN A 1 85 ? 4.682 -2.049 -17.088 1.00 86.12 85 GLN A CA 1
ATOM 665 C C . GLN A 1 85 ? 5.717 -0.934 -17.256 1.00 86.12 85 GLN A C 1
ATOM 667 O O . GLN A 1 85 ? 6.234 -0.763 -18.355 1.00 86.12 85 GLN A O 1
ATOM 672 N N . LEU A 1 86 ? 6.099 -0.262 -16.164 1.00 85.06 86 LEU A N 1
ATOM 673 C CA . LEU A 1 86 ? 7.149 0.762 -16.176 1.00 85.06 86 LEU A CA 1
ATOM 674 C C . LEU A 1 86 ? 8.492 0.208 -16.689 1.00 85.06 86 LEU A C 1
ATOM 676 O O . LEU A 1 86 ? 9.220 0.882 -17.410 1.00 85.06 86 LEU A O 1
ATOM 680 N N . ARG A 1 87 ? 8.799 -1.060 -16.388 1.00 85.12 87 ARG A N 1
ATOM 681 C CA . ARG A 1 87 ? 9.991 -1.765 -16.900 1.00 85.12 87 ARG A CA 1
ATOM 682 C C . ARG A 1 87 ? 9.764 -2.488 -18.231 1.00 85.12 87 ARG A C 1
ATOM 684 O O . ARG A 1 87 ? 10.538 -3.391 -18.562 1.00 85.12 87 ARG A O 1
ATOM 691 N N . SER A 1 88 ? 8.693 -2.152 -18.954 1.00 84.12 88 SER A N 1
ATOM 692 C CA . SER A 1 88 ? 8.318 -2.748 -20.245 1.00 84.12 88 SER A CA 1
ATOM 693 C C . SER A 1 88 ? 8.358 -4.285 -20.246 1.00 84.12 88 SER A C 1
ATOM 695 O O . SER A 1 88 ? 8.737 -4.919 -21.232 1.00 84.12 88 SER A O 1
ATOM 697 N N . GLN A 1 89 ? 8.009 -4.914 -19.118 1.00 84.69 89 GLN A N 1
ATOM 698 C CA . GLN A 1 89 ? 8.011 -6.371 -19.016 1.00 84.69 89 GLN A CA 1
ATOM 699 C C . GLN A 1 89 ? 6.846 -6.938 -19.826 1.00 84.69 89 GLN A C 1
ATOM 701 O O . GLN A 1 89 ? 5.699 -6.524 -19.656 1.00 84.69 89 GLN A O 1
ATOM 706 N N . LYS A 1 90 ? 7.135 -7.912 -20.696 1.00 82.00 90 LYS A N 1
ATOM 707 C CA . LYS A 1 90 ? 6.116 -8.551 -21.535 1.00 82.00 90 LYS A CA 1
ATOM 708 C C . LYS A 1 90 ? 5.096 -9.302 -20.675 1.00 82.00 90 LYS A C 1
ATOM 710 O O . LYS A 1 90 ? 5.464 -10.015 -19.730 1.00 82.00 90 LYS A O 1
ATOM 715 N N . ILE A 1 91 ? 3.823 -9.173 -21.049 1.00 73.62 91 ILE A N 1
ATOM 716 C CA . ILE A 1 91 ? 2.728 -10.012 -20.554 1.00 73.62 91 ILE A CA 1
ATOM 717 C C . ILE A 1 91 ? 3.061 -11.448 -20.981 1.00 73.62 91 ILE A C 1
ATOM 719 O O . ILE A 1 91 ? 3.241 -11.709 -22.166 1.00 73.62 91 ILE A O 1
ATOM 723 N N . GLY A 1 92 ? 3.261 -12.343 -20.012 1.00 76.44 92 GLY A N 1
ATOM 724 C CA . GLY A 1 92 ? 3.760 -13.708 -20.239 1.00 76.44 92 GLY A CA 1
ATOM 725 C C . GLY A 1 92 ? 5.193 -13.958 -19.758 1.00 76.44 92 GLY A C 1
ATOM 726 O O . GLY A 1 92 ? 5.628 -15.105 -19.706 1.00 76.44 92 GLY A O 1
ATOM 727 N N . SER A 1 93 ? 5.931 -12.925 -19.333 1.00 90.19 93 SER A N 1
ATOM 728 C CA . SER A 1 93 ? 7.182 -13.154 -18.601 1.00 90.19 93 SER A CA 1
ATOM 729 C C . SER A 1 93 ? 6.900 -13.854 -17.268 1.00 90.19 93 SER A C 1
ATOM 731 O O . SER A 1 93 ? 5.943 -13.515 -16.566 1.00 90.19 93 SER A O 1
ATOM 733 N N . TRP A 1 94 ? 7.763 -14.800 -16.887 1.00 90.88 94 TRP A N 1
ATOM 734 C CA . TRP A 1 94 ? 7.605 -15.565 -15.643 1.00 90.88 94 TRP A CA 1
ATOM 735 C C . TRP A 1 94 ? 7.484 -14.657 -14.408 1.00 90.88 94 TRP A C 1
ATOM 737 O O . TRP A 1 94 ? 6.734 -14.962 -13.489 1.00 90.88 94 TRP A O 1
ATOM 747 N N . LYS A 1 95 ? 8.162 -13.498 -14.420 1.00 91.06 95 LYS A N 1
ATOM 748 C CA . LYS A 1 95 ? 8.111 -12.488 -13.351 1.00 91.06 95 LYS A CA 1
ATOM 749 C C . LYS A 1 95 ? 6.714 -11.884 -13.194 1.00 91.06 95 LYS A C 1
ATOM 751 O O . LYS A 1 95 ? 6.216 -11.782 -12.077 1.00 91.06 95 LYS A O 1
ATOM 756 N N . VAL A 1 96 ? 6.086 -11.493 -14.307 1.00 90.31 96 VAL A N 1
ATOM 757 C CA . VAL A 1 96 ? 4.726 -10.930 -14.311 1.00 90.31 96 VAL A CA 1
ATOM 758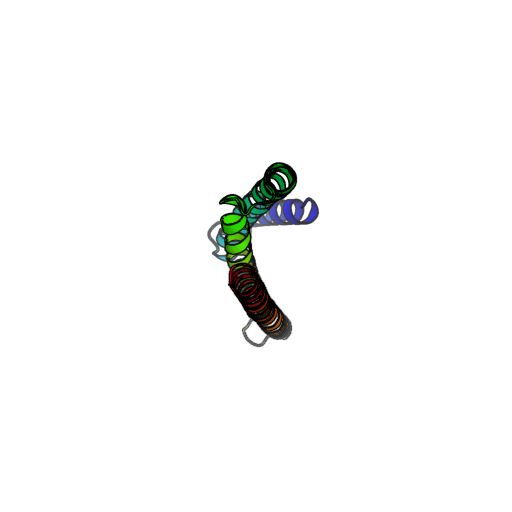 C C . VAL A 1 96 ? 3.710 -12.005 -13.943 1.00 90.31 96 VAL A C 1
ATOM 760 O O . VAL A 1 96 ? 2.811 -11.738 -13.149 1.00 90.31 96 VAL A O 1
ATOM 763 N N . ALA A 1 97 ? 3.873 -13.223 -14.466 1.00 91.06 97 ALA A N 1
ATOM 764 C CA . ALA A 1 97 ? 3.001 -14.349 -14.145 1.00 91.06 97 ALA A CA 1
ATOM 765 C C . ALA A 1 97 ? 3.045 -14.681 -12.645 1.00 91.06 97 ALA A C 1
ATOM 767 O O . ALA A 1 97 ? 2.002 -14.698 -11.996 1.00 91.06 97 ALA A O 1
ATOM 768 N N . LEU A 1 98 ? 4.245 -14.844 -12.078 1.00 94.00 98 LEU A N 1
ATOM 769 C CA . LEU A 1 98 ? 4.434 -15.121 -10.654 1.00 94.00 98 LEU A CA 1
ATOM 770 C C . LEU A 1 98 ? 3.823 -14.022 -9.783 1.00 94.00 98 LEU A C 1
ATOM 772 O O . LEU A 1 98 ? 3.059 -14.315 -8.867 1.00 94.00 98 LEU A O 1
ATOM 776 N N . TYR A 1 99 ? 4.116 -12.757 -10.095 1.00 94.00 99 TYR A N 1
ATOM 777 C CA . TYR A 1 99 ? 3.539 -11.636 -9.364 1.00 94.00 99 TYR A CA 1
ATOM 778 C C . TYR A 1 99 ? 2.009 -11.646 -9.410 1.00 94.00 99 TYR A C 1
ATOM 780 O O . TYR A 1 99 ? 1.368 -11.487 -8.376 1.00 94.00 99 TYR A O 1
ATOM 788 N N . THR A 1 100 ? 1.429 -11.859 -10.593 1.00 91.88 100 THR A N 1
ATOM 789 C CA . THR A 1 100 ? -0.026 -11.845 -10.789 1.00 91.88 100 THR A CA 1
ATOM 790 C C . THR A 1 100 ? -0.694 -12.974 -10.012 1.00 91.88 100 THR A C 1
ATOM 792 O O . THR A 1 100 ? -1.675 -12.728 -9.315 1.00 91.88 100 THR A O 1
ATOM 795 N N . VAL A 1 101 ? -0.139 -14.189 -10.060 1.00 94.94 101 VAL A N 1
ATOM 796 C CA . VAL A 1 101 ? -0.651 -15.333 -9.290 1.00 94.94 101 VAL A CA 1
ATOM 797 C C . VAL A 1 101 ? -0.586 -15.039 -7.792 1.00 94.94 101 VAL A C 1
ATOM 799 O O . VAL A 1 101 ? -1.602 -15.156 -7.107 1.00 94.94 101 VAL A O 1
ATOM 802 N N . CYS A 1 102 ? 0.563 -14.586 -7.283 1.00 95.56 102 CYS A N 1
ATOM 803 C CA . CYS A 1 102 ? 0.700 -14.240 -5.868 1.00 95.56 102 CYS A CA 1
ATOM 804 C C . CYS A 1 102 ? -0.258 -13.113 -5.455 1.00 95.56 102 CYS A C 1
ATOM 806 O O . CYS A 1 102 ? -0.884 -13.203 -4.401 1.00 95.56 102 CYS A O 1
ATOM 808 N N . ALA A 1 103 ? -0.407 -12.074 -6.279 1.00 94.50 103 ALA A N 1
ATOM 809 C CA . ALA A 1 103 ? -1.302 -10.955 -6.006 1.00 94.50 103 ALA A CA 1
ATOM 810 C C . ALA A 1 103 ? -2.767 -11.406 -5.939 1.00 94.50 103 ALA A C 1
ATOM 812 O O . ALA A 1 103 ? -3.461 -11.058 -4.987 1.00 94.50 103 ALA A O 1
ATOM 813 N N . VAL A 1 104 ? -3.225 -12.227 -6.890 1.00 95.12 104 VAL A N 1
ATOM 814 C CA . VAL A 1 104 ? -4.596 -12.763 -6.899 1.00 95.12 104 VAL A CA 1
ATOM 815 C C . VAL A 1 104 ? -4.846 -13.647 -5.680 1.00 95.12 104 VAL A C 1
ATOM 817 O O . VAL A 1 104 ? -5.848 -13.461 -4.992 1.00 95.12 104 VAL A O 1
ATOM 820 N N . VAL A 1 105 ? -3.928 -14.563 -5.360 1.00 97.00 105 VAL A N 1
ATOM 821 C CA . VAL A 1 105 ? -4.061 -15.448 -4.190 1.00 97.00 105 VAL A CA 1
ATOM 822 C C . VAL A 1 105 ? -4.146 -14.635 -2.896 1.00 97.00 105 VAL A C 1
ATOM 824 O O . VAL A 1 105 ? -5.059 -14.843 -2.092 1.00 97.00 105 VAL A O 1
ATOM 827 N N . MET A 1 106 ? -3.242 -13.670 -2.710 1.00 96.56 106 MET A N 1
ATOM 828 C CA . MET A 1 106 ? -3.230 -12.810 -1.523 1.00 96.56 106 MET A CA 1
ATOM 829 C C . MET A 1 106 ? -4.476 -11.929 -1.438 1.00 96.56 106 MET A C 1
ATOM 831 O O . MET A 1 106 ? -5.028 -11.753 -0.351 1.00 96.56 106 MET A O 1
ATOM 835 N N . TRP A 1 107 ? -4.956 -11.405 -2.567 1.00 95.88 107 TRP A N 1
ATOM 836 C CA . TRP A 1 107 ? -6.179 -10.611 -2.609 1.00 95.88 107 TRP A CA 1
ATOM 837 C C . TRP A 1 107 ? -7.413 -11.448 -2.253 1.00 95.88 107 TRP A C 1
ATOM 839 O O . TRP A 1 107 ? -8.214 -11.025 -1.420 1.00 95.88 107 TRP A O 1
ATOM 849 N N . CYS A 1 108 ? -7.534 -12.667 -2.781 1.00 96.38 108 CYS A N 1
ATOM 850 C CA . CYS A 1 108 ? -8.618 -13.587 -2.426 1.00 96.38 108 CYS A CA 1
ATOM 851 C C . CYS A 1 108 ? -8.601 -13.942 -0.932 1.00 96.38 108 CYS A C 1
ATOM 853 O O . CYS A 1 108 ? -9.644 -13.896 -0.272 1.00 96.38 108 CYS A O 1
ATOM 855 N N . ALA A 1 109 ? -7.425 -14.246 -0.373 1.00 96.44 109 ALA A N 1
ATOM 856 C CA . ALA A 1 109 ? -7.272 -14.500 1.059 1.00 96.44 109 ALA A CA 1
ATOM 857 C C . ALA A 1 109 ? -7.679 -13.272 1.893 1.00 96.44 109 ALA A C 1
ATOM 859 O O . ALA A 1 109 ? -8.405 -13.391 2.884 1.00 96.44 109 ALA A O 1
ATOM 860 N N . TYR A 1 110 ? -7.278 -12.078 1.452 1.00 95.31 110 TYR A N 1
ATOM 861 C CA . TYR A 1 110 ? -7.630 -10.818 2.092 1.00 95.31 110 TYR A CA 1
ATOM 862 C C . TYR A 1 110 ? -9.144 -10.559 2.095 1.00 95.31 110 TYR A C 1
ATOM 864 O O . TYR A 1 110 ? -9.722 -10.329 3.161 1.00 95.31 110 TYR A O 1
ATOM 872 N N . VAL A 1 111 ? -9.810 -10.666 0.943 1.00 94.75 111 VAL A N 1
ATOM 873 C CA . VAL A 1 111 ? -11.269 -10.496 0.829 1.00 94.75 111 VAL A CA 1
ATOM 874 C C . VAL A 1 111 ? -12.005 -11.532 1.677 1.00 94.75 111 VAL A C 1
ATOM 876 O O . VAL A 1 111 ? -12.921 -11.185 2.422 1.00 94.75 111 VAL A O 1
ATOM 879 N N . THR A 1 112 ? -11.557 -12.788 1.652 1.00 95.94 112 THR A N 1
ATOM 880 C CA . THR A 1 112 ? -12.133 -13.856 2.482 1.00 95.94 112 THR A CA 1
ATOM 881 C C . THR A 1 112 ? -12.026 -13.520 3.971 1.00 95.94 112 THR A C 1
ATOM 883 O O . THR A 1 112 ? -12.999 -13.665 4.712 1.00 95.94 112 THR A O 1
ATOM 886 N N . SER A 1 113 ? -10.877 -12.997 4.415 1.00 94.31 113 SER A N 1
ATOM 887 C CA . SER A 1 113 ? -10.677 -12.581 5.808 1.00 94.31 113 SER A CA 1
ATOM 888 C C . SER A 1 113 ? -11.641 -11.464 6.232 1.00 94.31 113 SER A C 1
ATOM 890 O O . SER A 1 113 ? -12.188 -11.506 7.338 1.00 94.31 113 SER A O 1
ATOM 892 N N . ILE A 1 114 ? -11.919 -10.512 5.334 1.00 93.00 114 ILE A N 1
ATOM 893 C CA . ILE A 1 114 ? -12.883 -9.430 5.556 1.00 93.00 114 ILE A CA 1
ATOM 894 C C . ILE A 1 114 ? -14.293 -9.994 5.710 1.00 93.00 114 ILE A C 1
ATOM 896 O O . ILE A 1 114 ? -14.962 -9.692 6.700 1.00 93.00 114 ILE A O 1
ATOM 900 N N . VAL A 1 115 ? -14.730 -10.821 4.757 1.00 94.56 115 VAL A N 1
ATOM 901 C CA . VAL A 1 115 ? -16.090 -11.374 4.735 1.00 94.56 115 VAL A CA 1
ATOM 902 C C . VAL A 1 115 ? -16.342 -12.217 5.984 1.00 94.56 115 VAL A C 1
ATOM 904 O O . VAL A 1 115 ? -17.350 -12.031 6.669 1.00 94.56 115 VAL A O 1
ATOM 907 N N . ILE A 1 116 ? -15.399 -13.094 6.343 1.00 94.94 116 ILE A N 1
ATOM 908 C CA . ILE A 1 116 ? -15.498 -13.914 7.556 1.00 94.94 116 ILE A CA 1
ATOM 909 C C . ILE A 1 116 ? -15.510 -13.031 8.810 1.00 94.94 116 ILE A C 1
ATOM 911 O O . ILE A 1 116 ? -16.301 -13.279 9.727 1.00 94.94 116 ILE A O 1
ATOM 915 N N . GLY A 1 117 ? -14.658 -12.004 8.867 1.00 90.31 117 GLY A N 1
ATOM 916 C CA . GLY A 1 117 ? -14.589 -11.073 9.992 1.00 90.31 117 GLY A CA 1
ATOM 917 C C . GLY A 1 117 ? -15.902 -10.317 10.214 1.00 90.31 117 GLY A C 1
ATOM 918 O O . GLY A 1 117 ? -16.396 -10.246 11.343 1.00 90.31 117 GLY A O 1
ATOM 919 N N . GLU A 1 118 ? -16.508 -9.803 9.145 1.00 89.69 118 GLU A N 1
ATOM 920 C CA . GLU A 1 118 ? -17.795 -9.100 9.205 1.00 89.69 118 GLU A CA 1
ATOM 921 C C . GLU A 1 118 ? -18.949 -10.037 9.558 1.00 89.69 118 GLU A C 1
ATOM 923 O O . GLU A 1 118 ? -19.771 -9.714 10.422 1.00 89.69 118 GLU A O 1
ATOM 928 N N . TRP A 1 119 ? -18.972 -11.237 8.975 1.00 92.06 119 TRP A N 1
ATOM 929 C CA . TRP A 1 119 ? -19.988 -12.241 9.279 1.00 92.06 119 TRP A CA 1
ATOM 930 C C . TRP A 1 119 ? -19.952 -12.680 10.747 1.00 92.06 119 TRP A C 1
ATOM 932 O O . TRP A 1 119 ? -20.991 -12.719 11.417 1.00 92.06 119 TRP A O 1
ATOM 942 N N . ARG A 1 120 ? -18.755 -12.957 11.284 1.00 90.94 120 ARG A N 1
ATOM 943 C CA . ARG A 1 120 ? -18.567 -13.306 12.702 1.00 90.94 120 ARG A CA 1
ATOM 944 C C . ARG A 1 120 ? -19.023 -12.180 13.626 1.00 90.94 120 ARG A C 1
ATOM 946 O O . ARG A 1 120 ? -19.710 -12.444 14.614 1.00 90.94 120 ARG A O 1
ATOM 953 N N . ARG A 1 121 ? -18.704 -10.930 13.284 1.00 86.19 121 ARG A N 1
ATOM 954 C CA . ARG A 1 121 ? -19.107 -9.760 14.071 1.00 86.19 121 ARG A CA 1
ATOM 955 C C . ARG A 1 121 ? -20.625 -9.575 14.096 1.00 86.19 121 ARG A C 1
ATOM 957 O O . ARG A 1 121 ? -21.188 -9.338 15.163 1.00 86.19 121 ARG A O 1
ATOM 964 N N . ASN A 1 122 ? -21.302 -9.762 12.964 1.00 86.44 122 ASN A N 1
ATOM 965 C CA . ASN A 1 122 ? -22.764 -9.680 12.905 1.00 86.44 122 ASN A CA 1
ATOM 966 C C . ASN A 1 122 ? -23.444 -10.770 13.747 1.00 86.44 122 ASN A C 1
ATOM 968 O O . ASN A 1 122 ? -24.442 -10.495 14.414 1.00 86.44 122 ASN A O 1
ATOM 972 N N . LYS A 1 123 ? -22.894 -11.992 13.777 1.00 85.94 123 LYS A N 1
ATOM 973 C CA . LYS A 1 123 ? -23.400 -13.066 14.651 1.00 85.94 123 LYS A CA 1
ATOM 974 C C . LYS A 1 123 ? -23.276 -12.723 16.137 1.00 85.94 123 LYS A C 1
ATOM 976 O O . LYS A 1 123 ? -24.219 -12.960 16.888 1.00 85.94 123 LYS A O 1
ATOM 981 N N . GLN A 1 124 ? -22.149 -12.148 16.557 1.00 85.44 124 GLN A N 1
ATOM 982 C CA . GLN A 1 124 ? -21.939 -11.737 17.951 1.00 85.44 124 GLN A CA 1
ATOM 983 C C . GLN A 1 124 ? -22.932 -10.648 18.377 1.00 85.44 124 GLN A C 1
ATOM 985 O O . GLN A 1 124 ? -23.553 -10.777 19.427 1.00 85.44 124 GLN A O 1
ATOM 990 N N . MET A 1 125 ? -23.154 -9.636 17.532 1.00 83.12 125 MET A N 1
ATOM 991 C CA . MET A 1 125 ? -24.126 -8.568 17.804 1.00 83.12 125 MET A CA 1
ATOM 992 C C . MET A 1 125 ? -25.555 -9.110 17.966 1.00 83.12 125 MET A C 1
ATOM 994 O O . MET A 1 125 ? -26.253 -8.724 18.900 1.00 83.12 125 MET A O 1
ATOM 998 N N . LYS A 1 126 ? -25.979 -10.046 17.100 1.00 84.69 126 LYS A N 1
ATOM 999 C CA . LYS A 1 126 ? -27.300 -10.694 17.204 1.00 84.69 126 LYS A CA 1
ATOM 1000 C C . LYS A 1 126 ? -27.454 -11.499 18.497 1.00 84.69 126 LYS A C 1
ATOM 1002 O O . LYS A 1 126 ? -28.508 -11.437 19.122 1.00 84.69 126 LYS A O 1
ATOM 1007 N N . LYS A 1 127 ? -26.407 -12.224 18.911 1.00 83.75 127 LYS A N 1
ATOM 1008 C CA . LYS A 1 127 ? -26.410 -12.995 20.164 1.00 83.75 127 LYS A CA 1
ATOM 1009 C C . LYS A 1 127 ? -26.571 -12.083 21.384 1.00 83.75 127 LYS A C 1
ATOM 1011 O O . LYS A 1 127 ? -27.389 -12.386 22.241 1.00 83.75 127 LYS A O 1
ATOM 1016 N N . VAL A 1 128 ? -25.842 -10.964 21.425 1.00 84.25 128 VAL A N 1
ATOM 1017 C CA . VAL A 1 128 ? -25.941 -9.973 22.511 1.00 84.25 128 VAL A CA 1
ATOM 1018 C C . VAL A 1 128 ? -27.343 -9.358 22.573 1.00 84.25 128 VAL A C 1
ATOM 1020 O O . VAL A 1 128 ? -27.935 -9.308 23.646 1.00 84.25 128 VAL A O 1
ATOM 1023 N N . ALA A 1 129 ? -27.913 -8.959 21.431 1.00 82.50 129 ALA A N 1
ATOM 1024 C CA . ALA A 1 129 ? -29.261 -8.388 21.385 1.00 82.50 129 ALA A CA 1
ATOM 1025 C C . ALA A 1 129 ? -30.335 -9.367 21.901 1.00 82.50 129 ALA A C 1
ATOM 1027 O O . ALA A 1 129 ? -31.184 -8.981 22.700 1.00 82.50 129 ALA A O 1
ATOM 1028 N N . SER A 1 130 ? -30.249 -10.640 21.498 1.00 82.88 130 SER A N 1
ATOM 1029 C CA . SER A 1 130 ? -31.147 -11.708 21.960 1.00 82.88 130 SER A CA 1
ATOM 1030 C C . SER A 1 130 ? -31.018 -11.998 23.461 1.00 82.88 130 SER A C 1
ATOM 1032 O O . SER A 1 130 ? -32.028 -12.247 24.115 1.00 82.88 130 SER A O 1
ATOM 1034 N N . SER A 1 131 ? -29.807 -11.961 24.030 1.00 78.75 131 SER A N 1
ATOM 1035 C CA . SER A 1 131 ? -29.630 -12.137 25.479 1.00 78.75 131 SER A CA 1
ATOM 1036 C C . SER A 1 131 ? -30.181 -10.960 26.284 1.00 78.75 131 SER A C 1
ATOM 1038 O O . SER A 1 131 ? -30.747 -11.169 27.352 1.00 78.75 131 SER A O 1
ATOM 1040 N N . THR A 1 132 ? -30.067 -9.733 25.768 1.00 82.12 132 THR A N 1
ATOM 1041 C CA . THR A 1 132 ? -30.617 -8.547 26.436 1.00 82.12 132 THR A CA 1
ATOM 1042 C C . THR A 1 132 ? -32.144 -8.567 26.447 1.00 82.12 132 THR A C 1
ATOM 1044 O O . THR A 1 132 ? -32.734 -8.252 27.474 1.00 82.12 132 THR A O 1
ATOM 1047 N N . SER A 1 133 ? -32.795 -8.990 25.354 1.00 77.06 133 SER A N 1
ATOM 1048 C CA . SER A 1 133 ? -34.263 -9.079 25.300 1.00 77.06 133 SER A CA 1
ATOM 1049 C C . SER A 1 133 ? -34.842 -10.141 26.238 1.00 77.06 133 SER A C 1
ATOM 1051 O O . SER A 1 133 ? -35.926 -9.946 26.766 1.00 77.06 133 SER A O 1
ATOM 1053 N N . LEU A 1 134 ? -34.123 -11.247 26.470 1.00 75.62 134 LEU A N 1
ATOM 1054 C CA . LEU A 1 134 ? -34.545 -12.300 27.406 1.00 75.62 134 LEU A CA 1
ATOM 1055 C C . LEU A 1 134 ? -34.369 -11.904 28.879 1.00 75.62 134 LEU A C 1
ATOM 1057 O O . LEU A 1 134 ? -35.056 -12.442 29.730 1.00 75.62 134 LEU A O 1
ATOM 1061 N N . SER A 1 135 ? -33.455 -10.981 29.188 1.00 71.56 135 SER A N 1
ATOM 1062 C CA . SER A 1 135 ? -33.250 -10.477 30.554 1.00 71.56 135 SER A CA 1
ATOM 1063 C C . SER A 1 135 ? -34.277 -9.415 30.972 1.00 71.56 135 SER A C 1
ATOM 1065 O O . SER A 1 135 ? -34.287 -9.027 32.138 1.00 71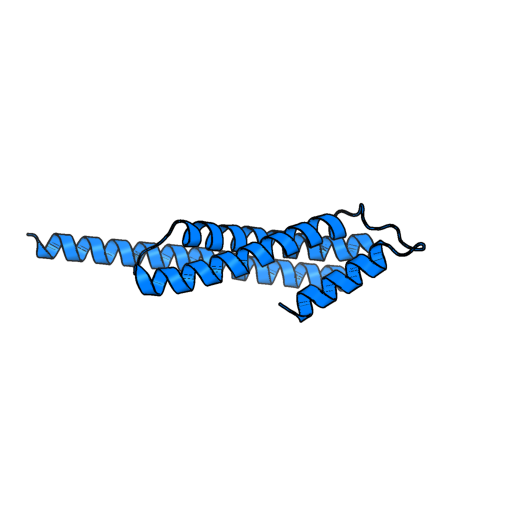.56 135 SER A O 1
ATOM 1067 N N . GLN A 1 136 ? -35.062 -8.884 30.030 1.00 66.62 136 GLN A N 1
ATOM 1068 C CA . GLN A 1 136 ? -36.042 -7.814 30.260 1.00 66.62 136 GLN A CA 1
ATOM 1069 C C . GLN A 1 136 ? -37.502 -8.303 30.219 1.00 66.62 136 GLN A C 1
ATOM 1071 O O . GLN A 1 136 ? -38.403 -7.483 30.388 1.00 66.62 136 GLN A O 1
ATOM 1076 N N . ALA A 1 137 ? -37.728 -9.598 29.979 1.00 58.91 137 ALA A N 1
ATOM 1077 C CA . ALA A 1 137 ? -39.033 -10.263 29.976 1.00 58.91 137 ALA A CA 1
ATOM 1078 C C . ALA A 1 137 ? -39.177 -11.141 31.224 1.00 58.91 137 ALA A C 1
ATOM 1080 O O . ALA A 1 137 ? -40.309 -11.220 31.745 1.00 58.91 137 ALA A O 1
#

Secondary structure (DSSP, 8-state):
-HHHHHHHHHHHHHHTSTT--GGGSHHHHHHHHHHHHHHHHHHHHHHHHHHHHHH-S--HHHHHHHHHHHHHHHHHHHHHHHHHHHTTPPTT-HHHHHHHHHHHHHHHHHHHHHHHHHHHHHHHHHHHHHHHHHT--

Radius of gyration: 20.69 Å; chains: 1; bounding box: 57×28×52 Å

Sequence (137 aa):
LCLYTASIGLGIQLGMSPFHHWMKDKHVIIGLAVYGLFLTQAASGYIHHVMFKKYISRTTSSYIHLWTGRLCITLAMINGGFGFQLRSQKIGSWKVALYTVCAVVMWCAYVTSIVIGEWRRNKQMKKVASSTSLSQA

Organism: NCBI:txid1460663

pLDDT: mean 86.08, std 8.91, range [58.75, 97.0]